Protein AF-A0A139P6K0-F1 (afdb_monomer)

Foldseek 3Di:
DDPDDQCPDAADEDEPDPVCVVVVVVCVVRVYDYDYDDPVVVVVVVVVVVVVVD

Secondary structure (DSSP, 8-state):
---SPTTS-S-EEE-S-GGGTTHHHHHHHHT--EEE--HHHHHHHHHHHHHTT-

pLDDT: mean 74.11, std 7.19, range [48.91, 87.31]

Solvent-accessible surface area (backbone atoms only — not comparable to full-atom values): 3585 Å² total; per-residue (Å²): 132,83,89,70,65,83,80,76,61,85,64,55,79,43,70,90,56,74,90,51,77,62,46,68,64,53,25,70,75,66,77,43,61,78,49,73,58,58,66,68,57,55,50,51,54,52,51,48,58,53,62,75,73,111

Mean predicted aligned error: 10.8 Å

Radius of gyration: 16.09 Å; Cα contacts (8 Å, |Δi|>4): 31; chains: 1; bounding box: 32×23×45 Å

Organism: Streptococcus oralis (NCBI:txid1303)

Nearest PDB structures (foldseek):
  2ep8-assembly1_A  TM=5.271E-01  e=6.741E+00  Homo sapiens

Structure (mmCIF, N/CA/C/O backbone):
data_AF-A0A139P6K0-F1
#
_entry.id   AF-A0A139P6K0-F1
#
loop_
_atom_site.group_PDB
_atom_site.id
_atom_site.type_symbol
_atom_site.label_atom_id
_atom_site.label_alt_id
_atom_site.label_comp_id
_atom_site.label_asym_id
_atom_site.label_entity_id
_atom_site.label_seq_id
_atom_site.pdbx_PDB_ins_code
_atom_site.Cartn_x
_atom_site.Cartn_y
_atom_site.Cartn_z
_atom_site.occupancy
_atom_site.B_iso_or_equiv
_atom_site.auth_seq_id
_atom_site.auth_comp_id
_atom_site.auth_asym_id
_atom_site.auth_atom_id
_atom_site.pdbx_PDB_model_num
ATOM 1 N N . MET A 1 1 ? -18.075 6.132 14.206 1.00 48.91 1 MET A N 1
ATOM 2 C CA . MET A 1 1 ? -18.174 4.731 13.744 1.00 48.91 1 MET A CA 1
ATOM 3 C C . MET A 1 1 ? -17.763 4.704 12.283 1.00 48.91 1 MET A C 1
ATOM 5 O O . MET A 1 1 ? -18.219 5.566 11.544 1.00 48.91 1 MET A O 1
ATOM 9 N N . SER A 1 2 ? -16.853 3.811 11.899 1.00 60.59 2 SER A N 1
ATOM 10 C CA . SER A 1 2 ? -16.434 3.646 10.500 1.00 60.59 2 SER A CA 1
ATOM 11 C C . SER A 1 2 ? -17.626 3.178 9.657 1.00 60.59 2 SER A C 1
ATOM 13 O O . SER A 1 2 ? -18.290 2.220 10.042 1.00 60.59 2 SER A O 1
ATOM 15 N N . GLN A 1 3 ? -17.908 3.858 8.541 1.00 78.06 3 GLN A N 1
ATOM 16 C CA . GLN A 1 3 ? -18.949 3.467 7.574 1.00 78.06 3 GLN A CA 1
ATOM 17 C C . GLN A 1 3 ? -18.501 2.342 6.630 1.00 78.06 3 GLN A C 1
ATOM 19 O O . GLN A 1 3 ? -19.305 1.843 5.847 1.00 78.06 3 GLN A O 1
ATOM 24 N N . VAL A 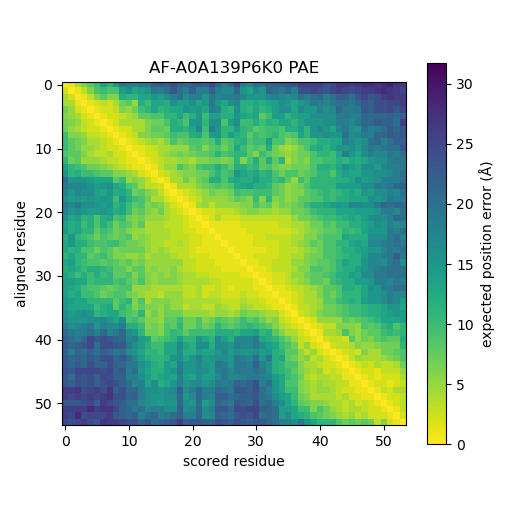1 4 ? -17.226 1.955 6.675 1.00 70.94 4 VAL A N 1
ATOM 25 C CA . VAL A 1 4 ? -16.680 0.937 5.778 1.00 70.94 4 VAL A CA 1
ATOM 26 C C . VAL A 1 4 ? -17.003 -0.452 6.341 1.00 70.94 4 VAL A C 1
ATOM 28 O O . VAL A 1 4 ? -16.645 -0.716 7.494 1.00 70.94 4 VAL A O 1
ATOM 31 N N . PRO A 1 5 ? -17.666 -1.334 5.567 1.00 78.88 5 PRO A N 1
ATOM 32 C CA . PRO A 1 5 ? -17.934 -2.709 5.973 1.00 78.88 5 PRO A CA 1
ATOM 33 C C . PRO A 1 5 ? -16.641 -3.464 6.286 1.00 78.88 5 PRO A C 1
ATOM 35 O O . PRO A 1 5 ? -15.649 -3.341 5.563 1.00 78.88 5 PRO A O 1
ATOM 38 N N . SER A 1 6 ? -16.660 -4.283 7.336 1.00 73.38 6 SER A N 1
ATOM 39 C CA . SER A 1 6 ? -15.588 -5.244 7.583 1.00 73.38 6 SER A CA 1
ATOM 40 C C . SER A 1 6 ? -15.473 -6.222 6.408 1.00 73.38 6 SER A C 1
ATOM 42 O O . SER A 1 6 ? -16.477 -6.615 5.813 1.00 73.38 6 SER A O 1
ATOM 44 N N . HIS A 1 7 ? -14.238 -6.605 6.068 1.00 76.94 7 HIS A N 1
ATOM 45 C CA . HIS A 1 7 ? -13.920 -7.533 4.971 1.00 76.94 7 HIS A CA 1
ATOM 46 C C . HIS A 1 7 ? -14.339 -7.070 3.565 1.00 76.94 7 HIS A C 1
ATOM 48 O O . HIS A 1 7 ? -14.550 -7.902 2.682 1.00 76.94 7 HIS A O 1
ATOM 54 N N . LEU A 1 8 ? -14.441 -5.757 3.329 1.00 81.44 8 LEU A N 1
ATOM 55 C CA . LEU A 1 8 ? -14.778 -5.220 2.006 1.00 81.44 8 LEU A CA 1
ATOM 56 C C . LEU A 1 8 ? -13.771 -5.644 0.920 1.00 81.44 8 LEU A C 1
ATOM 58 O O . LEU A 1 8 ? -14.159 -5.901 -0.217 1.00 81.44 8 LEU A O 1
ATOM 62 N N . PHE A 1 9 ? -12.493 -5.767 1.277 1.00 77.00 9 PHE A N 1
ATOM 63 C CA . PHE A 1 9 ? -11.437 -6.232 0.383 1.00 77.00 9 PHE A CA 1
ATOM 64 C C . PHE A 1 9 ? -10.548 -7.248 1.103 1.00 77.00 9 PHE A C 1
ATOM 66 O O . PHE A 1 9 ? -10.288 -7.106 2.295 1.00 77.00 9 PHE A O 1
ATOM 73 N N . LYS A 1 10 ? -10.078 -8.267 0.370 1.00 74.88 10 LYS A N 1
ATOM 74 C CA . LYS A 1 10 ? -9.080 -9.235 0.865 1.00 74.88 10 LYS A CA 1
ATOM 75 C C . LYS A 1 10 ? -7.643 -8.730 0.727 1.00 74.88 10 LYS A C 1
ATOM 77 O O . LYS A 1 10 ? -6.808 -9.076 1.547 1.00 74.88 10 LYS A O 1
ATOM 82 N N . SER A 1 11 ? -7.361 -7.947 -0.311 1.00 70.31 11 SER A N 1
ATOM 83 C CA . SER A 1 11 ? -6.046 -7.363 -0.574 1.00 70.31 11 SER A CA 1
ATOM 84 C C . SER A 1 11 ? -6.188 -6.203 -1.554 1.00 70.31 11 SER A C 1
ATOM 86 O O . SER A 1 11 ? -7.048 -6.246 -2.438 1.00 70.31 11 SER A O 1
ATOM 88 N N . ILE A 1 12 ? -5.329 -5.194 -1.428 1.00 72.88 12 ILE A N 1
ATOM 89 C CA . ILE A 1 12 ? -5.217 -4.083 -2.380 1.00 72.88 12 ILE A CA 1
ATOM 90 C C . ILE A 1 12 ? -3.743 -3.962 -2.777 1.00 72.88 12 ILE A C 1
ATOM 92 O O . ILE A 1 12 ? -2.869 -3.955 -1.909 1.00 72.88 12 ILE A O 1
ATOM 96 N N . THR A 1 13 ? -3.473 -3.887 -4.079 1.00 70.44 13 THR A N 1
ATOM 97 C CA . THR A 1 13 ? -2.121 -3.733 -4.630 1.00 70.44 13 THR A CA 1
ATOM 98 C C . THR A 1 13 ? -1.953 -2.311 -5.146 1.00 70.44 13 THR A C 1
ATOM 100 O O . THR A 1 13 ? -2.758 -1.859 -5.959 1.00 70.44 13 THR A O 1
ATOM 103 N N . PHE A 1 14 ? -0.921 -1.617 -4.672 1.00 69.06 14 PHE A N 1
ATOM 104 C CA . PHE A 1 14 ? -0.594 -0.252 -5.090 1.00 69.06 14 PHE A CA 1
ATOM 105 C C . PHE A 1 14 ? 0.702 -0.223 -5.903 1.00 69.06 14 PHE A C 1
ATOM 107 O O . PHE A 1 14 ? 1.590 -1.063 -5.715 1.00 69.06 14 PHE A O 1
ATOM 114 N N . ASP A 1 15 ? 0.807 0.763 -6.790 1.00 69.19 15 ASP A N 1
ATOM 115 C CA . ASP A 1 15 ? 2.076 1.181 -7.372 1.00 69.19 15 ASP A CA 1
ATOM 116 C C . ASP A 1 15 ? 2.939 1.891 -6.308 1.00 69.19 15 ASP A C 1
ATOM 118 O O . ASP A 1 15 ? 2.472 2.230 -5.220 1.00 69.19 15 ASP A O 1
ATOM 122 N N . PHE A 1 16 ? 4.228 2.111 -6.588 1.00 69.06 16 PHE A N 1
ATOM 123 C CA . PHE A 1 16 ? 5.181 2.782 -5.680 1.00 69.06 16 PHE A CA 1
ATOM 124 C C . PHE A 1 16 ? 4.897 4.293 -5.474 1.00 69.06 16 PHE A C 1
ATOM 126 O O . PHE A 1 16 ? 5.801 5.084 -5.182 1.00 69.06 16 PHE A O 1
ATOM 133 N N . GLY A 1 17 ? 3.642 4.712 -5.638 1.00 70.69 17 GLY A N 1
ATOM 134 C CA . GLY A 1 17 ? 3.174 6.077 -5.462 1.00 70.69 17 GLY A CA 1
ATOM 135 C C . GLY A 1 17 ? 3.394 6.597 -4.038 1.00 70.69 17 GLY A C 1
ATOM 136 O O . GLY A 1 17 ? 3.198 5.904 -3.034 1.00 70.69 17 GLY A O 1
ATOM 137 N N . LYS A 1 18 ? 3.804 7.864 -3.930 1.00 74.88 18 LYS A N 1
ATOM 138 C CA . LYS A 1 18 ? 4.054 8.546 -2.642 1.00 74.88 18 LYS A CA 1
ATOM 139 C C . LYS A 1 18 ? 2.759 8.824 -1.870 1.00 74.88 18 LYS A C 1
ATOM 141 O O . LYS A 1 18 ? 2.801 9.087 -0.663 1.00 74.88 18 LYS A O 1
ATOM 146 N N . GLU A 1 19 ? 1.626 8.737 -2.561 1.00 75.00 19 GLU A N 1
ATOM 147 C CA . GLU A 1 19 ? 0.262 8.906 -2.066 1.00 75.00 19 GLU A CA 1
ATOM 148 C C . GLU A 1 19 ? -0.057 7.947 -0.907 1.00 75.00 19 GLU A C 1
ATOM 150 O O . GLU A 1 19 ? -0.880 8.269 -0.053 1.00 7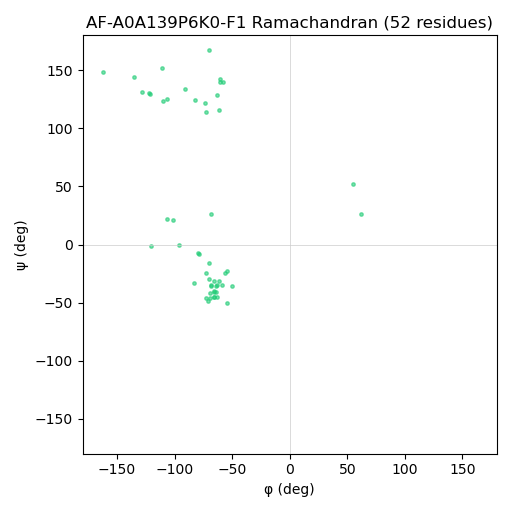5.00 19 GLU A O 1
ATOM 155 N N . PHE A 1 20 ? 0.654 6.817 -0.814 1.00 71.62 20 PHE A N 1
ATOM 156 C CA . PHE A 1 20 ? 0.472 5.807 0.229 1.00 71.62 20 PHE A CA 1
ATOM 157 C C . PHE A 1 20 ? 1.580 5.781 1.281 1.00 71.62 20 PHE A C 1
ATOM 159 O O . PHE A 1 20 ? 1.719 4.806 2.006 1.00 71.62 20 PHE A O 1
ATOM 166 N N . SER A 1 21 ? 2.338 6.860 1.464 1.00 75.62 21 SER A N 1
ATOM 167 C CA . SER A 1 21 ? 3.399 6.937 2.487 1.00 75.62 21 SER A 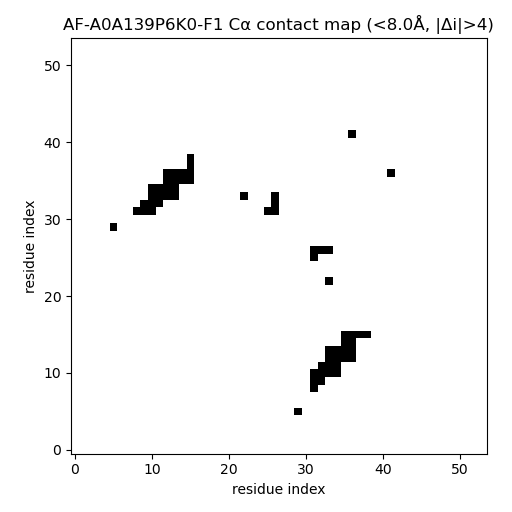CA 1
ATOM 168 C C . SER A 1 21 ? 2.945 6.625 3.931 1.00 75.62 21 SER A C 1
ATOM 170 O O . SER A 1 21 ? 3.763 6.180 4.734 1.00 75.62 21 SER A O 1
ATOM 172 N N . ASN A 1 22 ? 1.649 6.761 4.256 1.00 80.44 22 ASN A N 1
ATOM 173 C CA . ASN A 1 22 ? 1.059 6.368 5.550 1.00 80.44 22 ASN A CA 1
ATOM 174 C C . ASN A 1 22 ? 0.288 5.022 5.519 1.00 80.44 22 ASN A C 1
ATOM 176 O O . ASN A 1 22 ? -0.564 4.763 6.374 1.00 80.44 22 ASN A O 1
ATOM 180 N N . TRP A 1 23 ? 0.562 4.151 4.539 1.00 81.94 23 TRP A N 1
ATOM 181 C CA . TRP A 1 23 ? -0.136 2.872 4.320 1.00 81.94 23 TRP A CA 1
ATOM 182 C C . TRP A 1 23 ? -0.240 2.004 5.579 1.00 81.94 23 TRP A C 1
ATOM 184 O O . TRP A 1 23 ? -1.261 1.362 5.816 1.00 81.94 23 TRP A O 1
ATOM 194 N N . 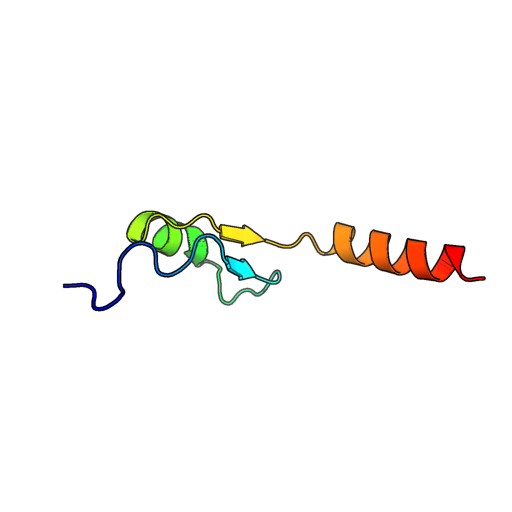LYS A 1 24 ? 0.787 2.028 6.432 1.00 84.25 24 LYS A N 1
ATOM 195 C CA . LYS A 1 24 ? 0.863 1.194 7.635 1.00 84.25 24 LYS A CA 1
ATOM 196 C C . LYS A 1 24 ? -0.170 1.584 8.693 1.00 84.25 24 LYS A C 1
ATOM 198 O O . LYS A 1 24 ? -0.737 0.716 9.348 1.00 84.25 24 LYS A O 1
ATOM 203 N N . SER A 1 25 ? -0.465 2.880 8.828 1.00 86.25 25 SER A N 1
ATOM 204 C CA . SER A 1 25 ? -1.521 3.346 9.734 1.00 86.25 25 SER A CA 1
ATOM 205 C C . SER A 1 25 ? -2.910 2.930 9.246 1.00 86.25 25 SER A C 1
ATOM 207 O O . SER A 1 25 ? -3.770 2.639 10.072 1.00 86.25 25 SER A O 1
ATOM 209 N N . ILE A 1 26 ? -3.125 2.898 7.926 1.00 82.12 26 ILE A N 1
ATOM 210 C CA . ILE A 1 26 ? -4.394 2.493 7.305 1.00 82.12 26 ILE A CA 1
ATOM 211 C C . ILE A 1 26 ? -4.584 0.975 7.425 1.00 82.12 26 ILE A C 1
ATOM 213 O O . ILE A 1 26 ? -5.648 0.531 7.846 1.00 82.12 26 ILE A O 1
ATOM 217 N N . SER A 1 27 ? -3.540 0.193 7.128 1.00 83.75 27 SER A N 1
ATOM 218 C CA . SER A 1 27 ? -3.532 -1.270 7.267 1.00 83.75 27 SER A CA 1
ATOM 219 C C . SER A 1 27 ? -3.915 -1.701 8.687 1.00 83.75 27 SER A C 1
ATOM 221 O O . SER A 1 27 ? -4.872 -2.451 8.857 1.00 83.75 27 SER A O 1
ATOM 223 N N . ASN A 1 28 ? -3.273 -1.129 9.712 1.00 83.00 28 ASN A N 1
ATOM 224 C CA . ASN A 1 28 ? -3.566 -1.451 11.112 1.00 83.00 28 ASN A CA 1
ATOM 225 C C . ASN A 1 28 ? -4.990 -1.059 11.546 1.00 83.00 28 ASN A C 1
ATOM 227 O O . ASN A 1 28 ? -5.589 -1.736 12.375 1.00 83.00 28 ASN A O 1
ATOM 231 N N . ALA A 1 29 ? -5.523 0.054 11.029 1.00 87.31 29 ALA A N 1
ATOM 232 C CA . ALA A 1 29 ? -6.855 0.536 11.399 1.00 87.31 29 ALA A CA 1
ATOM 233 C C . ALA A 1 29 ? -7.987 -0.316 10.804 1.00 87.31 29 ALA A C 1
ATOM 235 O O . ALA A 1 29 ? -9.096 -0.317 11.341 1.00 87.31 29 ALA A O 1
ATOM 236 N N . HIS A 1 30 ? -7.714 -1.008 9.696 1.00 82.00 30 HIS A N 1
ATOM 237 C CA . HIS A 1 30 ? -8.723 -1.727 8.924 1.00 82.00 30 HIS A CA 1
ATOM 238 C C . HIS A 1 30 ? -8.474 -3.234 8.797 1.00 82.00 30 HIS A C 1
ATOM 240 O O . HIS A 1 30 ? -9.320 -3.904 8.213 1.00 82.00 30 HIS A O 1
ATOM 246 N N . ASP A 1 31 ? -7.378 -3.754 9.359 1.00 83.12 31 ASP A N 1
ATOM 247 C CA . ASP A 1 31 ? -6.978 -5.166 9.268 1.00 83.12 31 ASP A CA 1
ATOM 248 C C . ASP A 1 31 ? -6.882 -5.640 7.805 1.00 83.12 31 ASP A C 1
ATOM 250 O O . ASP A 1 31 ? -7.531 -6.594 7.377 1.00 83.12 31 ASP A O 1
ATOM 254 N N . ILE A 1 32 ? -6.129 -4.882 6.998 1.00 82.75 32 ILE A N 1
ATOM 255 C CA . ILE A 1 32 ? -5.952 -5.133 5.561 1.00 82.75 32 ILE A CA 1
ATOM 256 C C . ILE A 1 32 ? -4.471 -5.338 5.259 1.00 82.75 32 ILE A C 1
ATOM 258 O O . ILE A 1 32 ? -3.644 -4.475 5.572 1.00 82.75 32 ILE A O 1
ATOM 262 N N . ASP A 1 33 ? -4.160 -6.426 4.560 1.00 82.25 33 ASP A N 1
ATOM 263 C CA . ASP A 1 33 ? -2.839 -6.658 3.985 1.00 82.25 33 ASP A CA 1
ATOM 264 C C . ASP A 1 33 ? -2.617 -5.750 2.767 1.00 82.25 33 ASP A C 1
ATOM 266 O O . ASP A 1 33 ? -3.363 -5.785 1.781 1.00 82.25 33 ASP A O 1
ATOM 270 N N . ILE A 1 34 ? -1.568 -4.926 2.840 1.00 78.88 34 ILE A N 1
ATOM 271 C CA . ILE A 1 34 ? -1.132 -4.038 1.757 1.00 78.88 34 ILE A CA 1
ATOM 272 C C . ILE A 1 34 ? 0.191 -4.562 1.205 1.00 78.88 34 ILE A C 1
ATOM 274 O O . ILE A 1 34 ? 1.170 -4.694 1.941 1.00 78.88 34 ILE A O 1
ATOM 278 N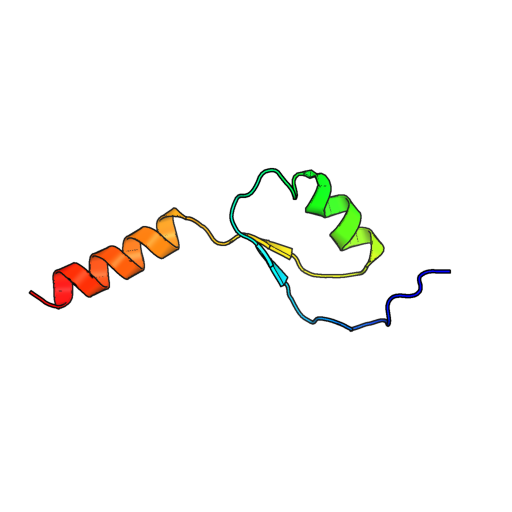 N . VAL A 1 35 ? 0.225 -4.821 -0.103 1.00 79.00 35 VAL A N 1
ATOM 279 C CA . VAL A 1 35 ? 1.417 -5.284 -0.824 1.00 79.00 35 VAL A CA 1
ATOM 280 C C . VAL A 1 35 ? 1.732 -4.295 -1.942 1.00 79.00 35 VAL A C 1
ATOM 282 O O . VAL A 1 35 ? 0.851 -3.934 -2.724 1.00 79.00 35 VAL A O 1
ATOM 285 N N . PHE A 1 36 ? 2.988 -3.858 -2.018 1.00 75.94 36 PHE A N 1
ATOM 286 C CA . PHE A 1 36 ? 3.475 -2.993 -3.092 1.00 75.94 36 PHE A CA 1
ATOM 287 C C . PHE A 1 36 ? 4.035 -3.843 -4.227 1.00 75.94 36 PHE A C 1
ATOM 289 O O . PHE A 1 36 ? 4.786 -4.788 -3.984 1.00 75.94 36 PHE A O 1
ATOM 296 N N . ALA A 1 37 ? 3.662 -3.508 -5.460 1.00 72.00 37 ALA A N 1
ATOM 297 C CA . ALA A 1 37 ? 4.210 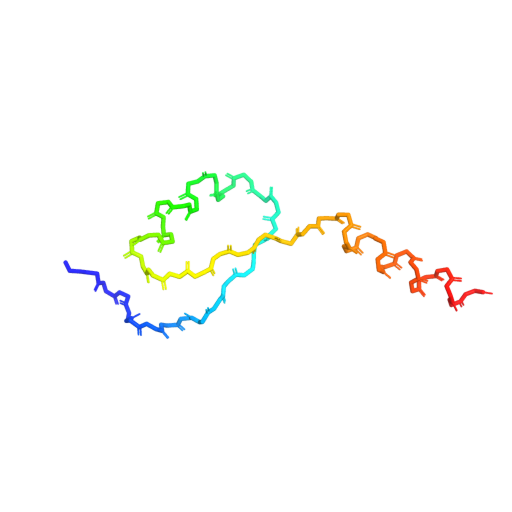-4.161 -6.640 1.00 72.00 37 ALA A CA 1
ATOM 298 C C . ALA A 1 37 ? 5.655 -3.703 -6.861 1.00 72.00 37 ALA A C 1
ATOM 300 O O . ALA A 1 37 ? 5.873 -2.532 -7.152 1.00 72.00 37 ALA A O 1
ATOM 301 N N . ASP A 1 38 ? 6.624 -4.610 -6.727 1.00 73.88 38 ASP A N 1
ATOM 302 C CA . ASP A 1 38 ? 8.032 -4.325 -7.014 1.00 73.88 38 ASP A CA 1
ATOM 303 C C . ASP A 1 38 ? 8.201 -3.941 -8.500 1.00 73.88 38 ASP A C 1
ATOM 305 O O . ASP A 1 38 ? 7.907 -4.763 -9.380 1.00 73.88 38 ASP A O 1
ATOM 309 N N . PRO A 1 39 ? 8.627 -2.701 -8.814 1.00 67.44 39 PRO A N 1
ATOM 310 C CA . PRO A 1 39 ? 8.780 -2.251 -10.189 1.00 67.44 39 PRO A CA 1
ATOM 311 C C . PRO A 1 39 ? 9.812 -3.095 -10.938 1.00 67.44 39 PRO A C 1
ATOM 313 O O . PRO A 1 39 ? 9.627 -3.341 -12.129 1.00 67.44 39 PRO A O 1
ATOM 316 N N . ASP A 1 40 ? 10.838 -3.610 -10.258 1.00 67.81 40 ASP A N 1
ATOM 317 C CA . ASP A 1 40 ? 11.874 -4.421 -10.896 1.00 67.81 40 ASP A CA 1
ATOM 318 C C . ASP A 1 40 ? 11.331 -5.794 -11.316 1.00 67.81 40 ASP A C 1
ATOM 320 O O . ASP A 1 40 ? 11.757 -6.353 -12.329 1.00 67.81 40 ASP A O 1
ATOM 324 N N . VAL A 1 41 ? 10.337 -6.329 -10.602 1.00 68.19 41 VAL A N 1
ATOM 325 C CA . VAL A 1 41 ? 9.681 -7.596 -10.966 1.00 68.19 41 VAL A CA 1
ATOM 326 C C . VAL A 1 41 ? 8.857 -7.429 -12.242 1.00 68.19 41 VAL A C 1
ATOM 328 O O . VAL A 1 41 ? 8.988 -8.232 -13.165 1.00 68.19 41 VAL A O 1
ATOM 331 N N . LEU A 1 42 ? 8.074 -6.350 -12.339 1.00 65.44 42 LEU A N 1
ATOM 332 C CA . LEU A 1 42 ? 7.256 -6.067 -13.522 1.00 65.44 42 LEU A CA 1
ATOM 333 C C . LEU A 1 42 ? 8.111 -5.780 -14.758 1.00 65.44 42 LEU A C 1
ATOM 335 O O . LEU A 1 42 ? 7.798 -6.256 -15.849 1.00 65.44 42 LEU A O 1
ATOM 339 N N . VAL A 1 43 ? 9.205 -5.031 -14.599 1.00 69.69 43 VAL A N 1
ATOM 340 C CA . VAL A 1 43 ? 10.107 -4.728 -15.716 1.00 69.69 43 VAL A CA 1
ATOM 341 C C . VAL A 1 43 ? 10.787 -6.003 -16.207 1.00 69.69 43 VAL A C 1
ATOM 343 O O . VAL A 1 43 ? 10.797 -6.236 -17.410 1.00 69.69 43 VA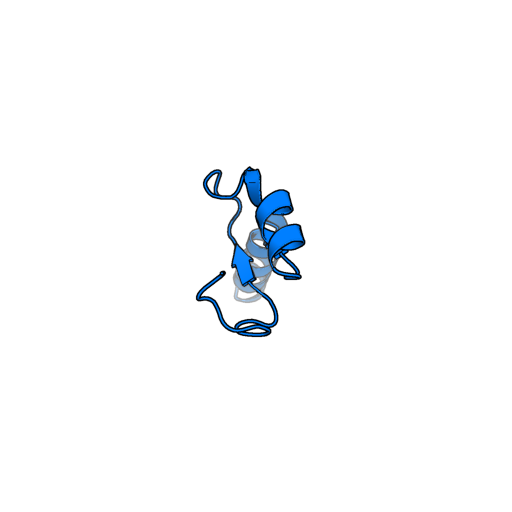L A O 1
ATOM 346 N N . ASN A 1 44 ? 11.286 -6.863 -15.314 1.00 66.75 44 ASN A N 1
ATOM 347 C CA . ASN A 1 44 ? 11.960 -8.101 -15.711 1.00 66.75 44 ASN A CA 1
ATOM 348 C C . ASN A 1 44 ? 11.019 -9.092 -16.401 1.00 66.75 44 ASN A C 1
ATOM 350 O O . ASN A 1 44 ? 11.406 -9.699 -17.398 1.00 66.75 44 ASN A O 1
ATOM 354 N N . GLU A 1 45 ? 9.784 -9.241 -15.931 1.00 69.81 45 GLU A N 1
ATOM 355 C CA . GLU A 1 45 ? 8.818 -10.154 -16.546 1.00 69.81 45 GLU A CA 1
ATOM 356 C C . GLU A 1 45 ? 8.367 -9.652 -17.929 1.00 69.81 45 GLU A C 1
ATOM 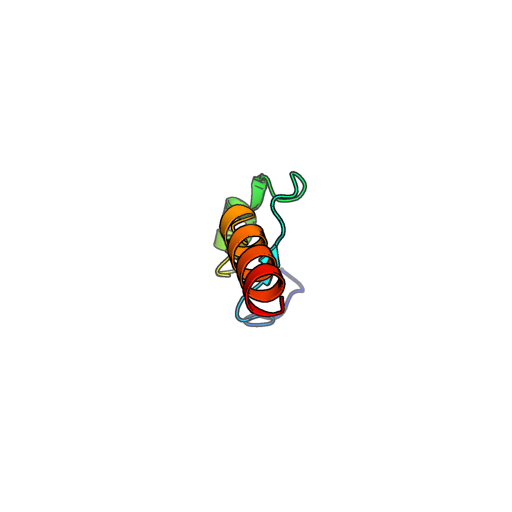358 O O . GLU A 1 45 ? 8.334 -10.416 -18.897 1.00 69.81 45 GLU A O 1
ATOM 363 N N . VAL A 1 46 ? 8.126 -8.343 -18.068 1.00 72.88 46 VAL A N 1
ATOM 364 C CA . VAL A 1 46 ? 7.797 -7.713 -19.357 1.00 72.88 46 VAL A CA 1
ATOM 365 C C . VAL A 1 46 ? 8.975 -7.788 -20.329 1.00 72.88 46 VAL A C 1
ATOM 367 O O . VAL A 1 46 ? 8.785 -8.164 -21.485 1.00 72.88 46 VAL A O 1
ATOM 370 N N . LEU A 1 47 ? 10.196 -7.483 -19.878 1.00 72.06 47 LEU A N 1
ATOM 371 C CA . LEU A 1 47 ? 11.391 -7.543 -20.722 1.00 72.06 47 LEU A CA 1
ATOM 372 C C . LEU A 1 47 ? 11.668 -8.980 -21.178 1.00 72.06 47 LEU A C 1
ATOM 374 O O . LEU A 1 47 ? 11.981 -9.196 -22.346 1.00 72.06 47 LEU A O 1
ATOM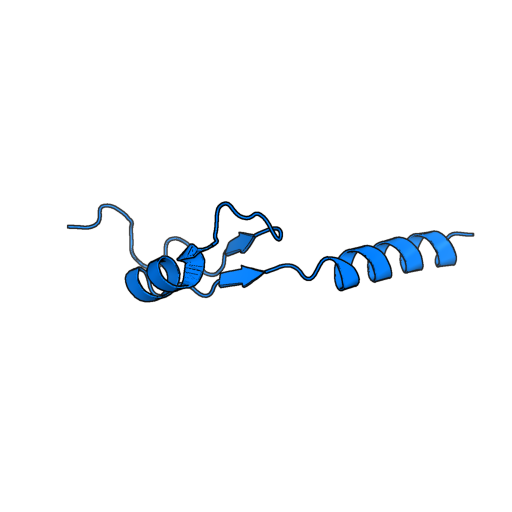 378 N N . THR A 1 48 ? 11.505 -9.958 -20.280 1.00 70.81 48 THR A N 1
ATOM 379 C CA . THR A 1 48 ? 11.685 -11.384 -20.590 1.00 70.81 48 THR A CA 1
ATOM 380 C C . THR A 1 48 ? 10.666 -11.843 -21.627 1.00 70.81 48 THR A C 1
ATOM 382 O O . THR A 1 48 ? 11.042 -12.471 -22.611 1.00 70.81 48 THR A O 1
ATOM 385 N N . ASN A 1 49 ? 9.393 -11.470 -21.482 1.00 72.44 49 ASN A N 1
ATOM 386 C CA . ASN A 1 49 ? 8.356 -11.830 -22.452 1.00 72.44 49 ASN A CA 1
ATOM 387 C C . ASN A 1 49 ? 8.567 -11.173 -23.824 1.00 72.44 49 ASN A C 1
ATOM 389 O O . ASN A 1 49 ? 8.238 -11.775 -24.842 1.00 72.44 49 ASN A O 1
ATOM 393 N N . ILE A 1 50 ? 9.143 -9.967 -23.867 1.00 74.69 50 ILE A N 1
ATOM 394 C CA . ILE A 1 50 ? 9.520 -9.305 -25.122 1.00 74.69 50 ILE A CA 1
ATOM 395 C C . ILE A 1 50 ? 10.725 -10.008 -25.756 1.00 74.69 50 ILE A C 1
ATOM 397 O O . ILE A 1 50 ? 10.672 -10.332 -26.935 1.00 74.69 50 ILE A O 1
ATOM 401 N N . LEU A 1 51 ? 11.788 -10.284 -24.996 1.00 72.81 51 LEU A N 1
ATOM 402 C CA . LEU A 1 51 ? 13.003 -10.947 -25.488 1.00 72.81 51 LEU A CA 1
ATOM 403 C C . LEU A 1 51 ? 12.749 -12.373 -25.992 1.00 72.81 51 LEU A C 1
ATOM 405 O O . LEU A 1 51 ? 13.373 -12.780 -26.959 1.00 72.81 51 LEU A O 1
ATOM 409 N N . MET A 1 52 ? 11.833 -13.113 -25.363 1.00 74.25 52 MET A N 1
ATOM 410 C CA . MET A 1 52 ? 11.469 -14.480 -25.766 1.00 74.25 52 MET A CA 1
ATOM 411 C C . MET A 1 52 ? 10.521 -14.524 -26.979 1.00 74.25 52 MET A C 1
ATOM 413 O O . MET A 1 52 ? 10.230 -15.606 -27.486 1.00 74.25 52 MET A O 1
ATOM 417 N N . ALA A 1 53 ? 10.012 -13.369 -27.422 1.00 71.56 53 ALA A N 1
ATOM 418 C CA . ALA A 1 53 ? 9.139 -13.235 -28.587 1.00 71.56 53 ALA A CA 1
ATOM 419 C C . ALA A 1 53 ? 9.886 -12.837 -29.881 1.00 71.56 53 ALA A C 1
ATOM 421 O O . ALA A 1 53 ? 9.240 -12.717 -30.925 1.00 71.56 53 ALA A O 1
ATOM 422 N N . TYR A 1 54 ? 11.211 -12.652 -29.823 1.00 56.50 54 TYR A N 1
ATOM 423 C CA . TYR A 1 54 ? 12.114 -12.435 -30.966 1.00 56.50 54 TYR A CA 1
ATOM 424 C C . TYR A 1 54 ? 13.110 -13.591 -31.093 1.00 56.50 54 TYR A C 1
ATOM 426 O O . TYR A 1 54 ? 13.537 -13.854 -32.240 1.00 56.50 54 TYR A O 1
#

Sequence (54 aa):
MSQVPSHLFKSITFDFGKEFSNWKSISNAHDIDIVFADPDVLVNEVLTNILMAY